Protein AF-A0A2W7M3X1-F1 (afdb_monomer_lite)

Radius of gyration: 21.03 Å; chains: 1; bounding box: 45×24×67 Å

Sequence (98 aa):
MSARGIGQRRGFGYSLKRWMALARYPGEDAVPINNNWVENQIRIWALGRSNWLFTGSLRSGGRAAAILRLIRSARLNRHDPHAYLKERSNMLSDAAGV

Structure (mmCIF, N/CA/C/O backbone):
data_AF-A0A2W7M3X1-F1
#
_entry.id   AF-A0A2W7M3X1-F1
#
loop_
_atom_site.group_PDB
_atom_site.id
_atom_site.type_symbol
_atom_site.label_atom_id
_atom_site.label_alt_id
_atom_site.label_comp_id
_atom_site.label_asym_id
_atom_site.label_entity_id
_atom_site.label_seq_id
_atom_site.pdbx_PDB_ins_code
_atom_site.Cartn_x
_atom_site.Cartn_y
_atom_site.Cartn_z
_atom_site.occupancy
_atom_site.B_iso_or_equiv
_atom_site.auth_seq_id
_atom_site.auth_comp_id
_atom_site.auth_asym_id
_atom_site.auth_atom_id
_atom_site.pdbx_PDB_model_num
ATOM 1 N N . MET A 1 1 ? -2.951 -0.102 38.674 1.00 47.97 1 MET A N 1
ATOM 2 C CA . MET A 1 1 ? -4.036 -0.328 37.688 1.00 47.97 1 MET A CA 1
ATOM 3 C C . MET A 1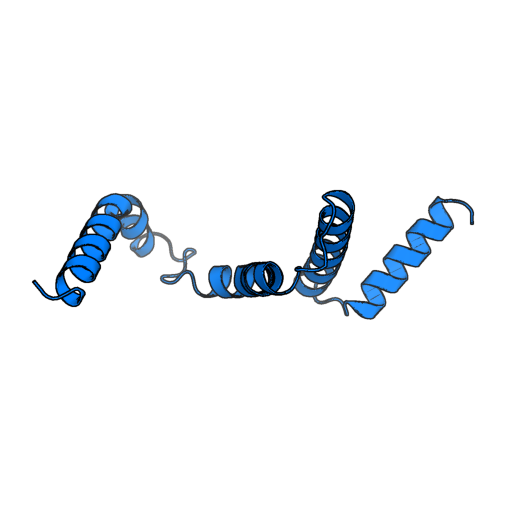 1 ? -3.414 -0.930 36.427 1.00 47.97 1 MET A C 1
ATOM 5 O O . MET A 1 1 ? -2.617 -0.261 35.788 1.00 47.97 1 MET A O 1
ATOM 9 N N . SER A 1 2 ? -3.640 -2.219 36.142 1.00 46.75 2 SER A N 1
ATOM 10 C CA . SER A 1 2 ? -2.910 -2.948 35.085 1.00 46.75 2 SER A CA 1
ATOM 11 C C . SER A 1 2 ? -3.233 -2.405 33.685 1.00 46.75 2 SER A C 1
ATOM 13 O O . SER A 1 2 ? -4.404 -2.223 33.346 1.00 46.75 2 SER A O 1
ATOM 15 N N . ALA A 1 3 ? -2.204 -2.196 32.856 1.00 60.75 3 ALA A N 1
ATOM 16 C CA . ALA A 1 3 ? -2.297 -1.688 31.481 1.00 60.75 3 ALA A CA 1
ATOM 17 C C . ALA A 1 3 ? -3.298 -2.455 30.585 1.00 60.75 3 ALA A C 1
ATOM 19 O O . ALA A 1 3 ? -3.819 -1.897 29.618 1.00 60.75 3 ALA A O 1
ATOM 20 N N . ARG A 1 4 ? -3.640 -3.702 30.947 1.00 60.59 4 ARG A N 1
ATOM 21 C CA . ARG A 1 4 ? -4.631 -4.541 30.253 1.00 60.59 4 ARG A CA 1
ATOM 22 C C . ARG A 1 4 ? -6.054 -3.961 30.258 1.00 60.59 4 ARG A C 1
ATOM 24 O O . ARG A 1 4 ? -6.736 -4.040 29.241 1.00 60.59 4 ARG A O 1
ATOM 31 N N . GLY A 1 5 ? -6.494 -3.320 31.345 1.00 63.50 5 GLY A N 1
ATOM 32 C CA . GLY A 1 5 ? -7.874 -2.814 31.456 1.00 63.50 5 GLY A CA 1
ATOM 33 C C . GLY A 1 5 ? -8.153 -1.549 30.632 1.00 63.50 5 GLY A C 1
ATOM 34 O O . GLY A 1 5 ? -9.282 -1.294 30.217 1.00 63.50 5 GLY A O 1
ATOM 35 N N . ILE A 1 6 ? -7.119 -0.752 30.349 1.00 66.75 6 ILE A N 1
ATOM 36 C CA . ILE A 1 6 ? -7.257 0.540 29.655 1.00 66.75 6 ILE A CA 1
ATOM 37 C C . ILE A 1 6 ? -7.410 0.331 28.139 1.00 66.75 6 ILE A C 1
ATOM 39 O O . ILE A 1 6 ? -8.132 1.073 27.472 1.00 66.75 6 ILE A O 1
ATOM 43 N N . GLY A 1 7 ? -6.746 -0.688 27.581 1.00 71.38 7 GLY A N 1
ATOM 44 C C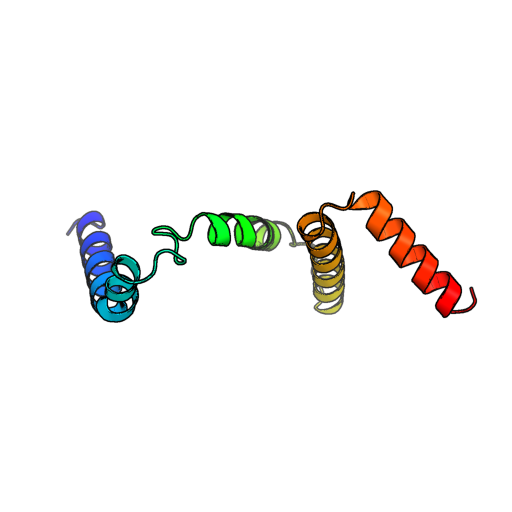A . GLY A 1 7 ? -6.869 -1.059 26.167 1.00 71.38 7 GLY A CA 1
ATOM 45 C C . GLY A 1 7 ? -8.271 -1.558 25.814 1.00 71.38 7 GLY A C 1
ATOM 46 O O . GLY A 1 7 ? -8.862 -1.083 24.848 1.00 71.38 7 GLY A O 1
ATOM 47 N N . GLN A 1 8 ? -8.840 -2.429 26.653 1.00 75.00 8 GLN A N 1
ATOM 48 C CA . GLN A 1 8 ? -10.187 -2.979 26.459 1.00 75.00 8 GLN A CA 1
ATOM 49 C C . GLN A 1 8 ? -11.253 -1.876 26.480 1.00 75.00 8 GLN A C 1
ATOM 51 O O . GLN A 1 8 ? -12.038 -1.760 25.542 1.00 75.00 8 GLN A O 1
ATOM 56 N N . ARG A 1 9 ? -11.218 -0.982 27.480 1.00 74.62 9 ARG A N 1
ATOM 57 C CA . ARG A 1 9 ? -12.146 0.164 27.561 1.00 74.62 9 ARG A CA 1
ATOM 58 C C . ARG A 1 9 ? -12.066 1.077 26.335 1.00 74.62 9 ARG A C 1
ATOM 60 O O . ARG A 1 9 ? -13.097 1.534 25.848 1.00 74.62 9 ARG A O 1
ATOM 67 N N . ARG A 1 10 ? -10.858 1.330 25.815 1.00 75.00 10 ARG A N 1
ATOM 68 C CA . ARG A 1 10 ? -10.666 2.136 24.597 1.00 75.00 10 ARG A CA 1
ATOM 69 C C . ARG A 1 10 ? -11.193 1.437 23.343 1.00 75.00 10 ARG A C 1
ATOM 71 O O . ARG A 1 10 ? -11.825 2.101 22.528 1.00 75.00 10 ARG A O 1
ATOM 78 N N . GLY A 1 11 ? -10.994 0.125 23.215 1.00 78.44 11 GLY A N 1
ATOM 79 C CA . GLY A 1 11 ? -11.542 -0.670 22.110 1.00 78.44 11 GLY A CA 1
ATOM 80 C C . GLY A 1 11 ? -13.073 -0.666 22.083 1.00 78.44 11 GLY A C 1
ATOM 81 O O . GLY A 1 11 ? -13.673 -0.410 21.036 1.00 78.44 11 GLY A O 1
ATOM 82 N N . PHE A 1 12 ? -13.712 -0.840 23.244 1.00 82.25 12 PHE A N 1
ATOM 83 C CA . PHE A 1 12 ? -15.168 -0.722 23.368 1.00 82.25 12 PHE A CA 1
ATOM 84 C C . PHE A 1 12 ? -15.656 0.688 23.024 1.00 82.25 12 PHE A C 1
ATOM 86 O O . PHE A 1 12 ? -16.555 0.839 22.200 1.00 82.25 12 PHE A O 1
ATOM 93 N N . GLY A 1 13 ? -15.020 1.727 23.574 1.00 84.12 13 GLY A N 1
ATOM 94 C CA . GLY A 1 13 ? -15.376 3.117 23.275 1.00 84.12 13 GLY A CA 1
ATOM 95 C C . GLY A 1 13 ? -15.221 3.486 21.793 1.00 84.12 13 GLY A C 1
ATOM 96 O O . GLY A 1 13 ? -16.034 4.237 21.259 1.00 84.12 13 GLY A O 1
ATOM 97 N N . TYR A 1 14 ? -14.210 2.947 21.108 1.00 81.56 14 TYR A N 1
ATOM 98 C CA . TYR A 1 14 ? -14.027 3.128 19.665 1.00 81.56 14 TYR A CA 1
ATOM 99 C C . TYR A 1 14 ? -15.131 2.440 18.851 1.00 81.56 14 TYR A C 1
ATOM 101 O O . TYR A 1 14 ? -15.694 3.048 17.941 1.00 81.56 14 TYR A O 1
ATOM 109 N N . SER A 1 15 ? -15.470 1.200 19.211 1.00 82.00 15 SER A N 1
ATOM 110 C CA . SER A 1 15 ? -16.500 0.409 18.525 1.00 82.00 15 SER A CA 1
ATOM 111 C C . SER A 1 15 ? -17.886 1.042 18.671 1.00 82.00 15 SER A C 1
ATOM 113 O O . SER A 1 15 ? -18.602 1.191 17.685 1.00 82.00 15 SER A O 1
ATOM 115 N N . LEU A 1 16 ? -18.219 1.523 19.876 1.00 84.94 16 LEU A N 1
ATOM 116 C CA . LEU A 1 16 ? -19.456 2.260 20.162 1.00 84.94 16 LEU A CA 1
ATOM 117 C C . LEU A 1 16 ? -19.602 3.512 19.284 1.00 84.94 16 LEU A C 1
ATOM 119 O O . LEU A 1 16 ? -20.660 3.740 18.707 1.00 84.94 16 LEU A O 1
ATOM 123 N N . LYS A 1 17 ? -18.526 4.288 19.096 1.00 87.56 17 LYS A N 1
ATOM 124 C CA . LYS A 1 17 ? -18.537 5.469 18.207 1.00 87.56 17 LYS A CA 1
ATOM 125 C C . LYS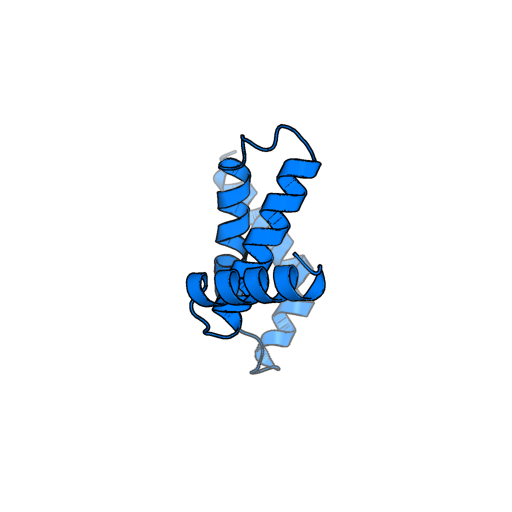 A 1 17 ? -18.757 5.127 16.728 1.00 87.56 17 LYS A C 1
ATOM 127 O O . LYS A 1 17 ? -19.118 6.003 15.951 1.00 87.56 17 LYS A O 1
ATOM 132 N N . ARG A 1 18 ? -18.511 3.879 16.323 1.00 82.69 18 ARG A N 1
ATOM 133 C CA . ARG A 1 18 ? -18.635 3.384 14.940 1.00 82.69 18 ARG A CA 1
ATOM 134 C C . ARG A 1 18 ? -19.904 2.551 14.721 1.00 82.69 18 ARG A C 1
ATOM 136 O O . ARG A 1 18 ? -20.097 2.044 13.619 1.00 82.69 18 ARG A O 1
ATOM 143 N N . TRP A 1 19 ? -20.776 2.440 15.726 1.00 83.81 19 TRP A N 1
ATOM 144 C CA . TRP A 1 19 ? -21.955 1.568 15.713 1.00 83.81 19 TRP A CA 1
ATOM 145 C C . TRP A 1 19 ? -22.849 1.753 14.482 1.00 83.81 19 TRP A C 1
ATOM 147 O O . TRP A 1 19 ? -23.243 0.767 13.875 1.00 83.81 19 TRP A O 1
ATOM 157 N N . MET A 1 20 ? -23.092 2.992 14.038 1.00 81.62 20 MET A N 1
ATOM 158 C CA . MET A 1 20 ? -23.898 3.256 12.834 1.00 81.62 20 MET A CA 1
ATOM 159 C C . MET A 1 20 ? -23.324 2.623 11.557 1.00 81.62 20 MET A C 1
ATOM 161 O O . MET A 1 20 ? -24.084 2.206 10.691 1.00 81.62 20 MET A O 1
ATOM 165 N N . ALA A 1 21 ? -21.996 2.552 11.427 1.00 79.38 21 ALA A N 1
ATOM 166 C CA . ALA A 1 21 ? -21.349 1.902 10.289 1.00 79.38 21 ALA A CA 1
ATOM 167 C C . ALA A 1 21 ? -21.396 0.372 10.421 1.00 79.38 21 ALA A C 1
ATOM 169 O O . ALA A 1 21 ? -21.628 -0.322 9.438 1.00 79.38 21 ALA A O 1
ATOM 170 N N . LEU A 1 22 ? -21.232 -0.149 11.642 1.00 77.38 22 LEU A N 1
ATOM 171 C CA . LEU A 1 22 ? -21.317 -1.585 11.931 1.00 77.38 22 LEU A CA 1
ATOM 172 C C . LEU A 1 22 ? -22.742 -2.130 11.757 1.00 77.38 22 LEU A C 1
ATOM 174 O O . LEU A 1 22 ? -22.912 -3.241 11.276 1.00 77.38 22 LEU A O 1
ATOM 178 N N . ALA A 1 23 ? -23.766 -1.344 12.089 1.00 80.94 23 ALA A N 1
ATOM 179 C CA . ALA A 1 23 ? -25.172 -1.727 11.973 1.00 80.94 23 ALA A CA 1
ATOM 180 C C . ALA A 1 23 ? -25.695 -1.763 10.523 1.00 80.94 23 ALA A C 1
ATOM 182 O O . ALA A 1 23 ? -26.795 -2.259 10.304 1.00 80.94 23 ALA A O 1
ATOM 183 N N . ARG A 1 24 ? -24.931 -1.261 9.537 1.00 76.50 24 ARG A N 1
ATOM 184 C CA . ARG A 1 24 ? -25.255 -1.404 8.103 1.00 76.50 24 ARG A CA 1
ATOM 185 C C . ARG A 1 24 ? -24.840 -2.755 7.528 1.00 76.50 24 ARG A C 1
ATOM 187 O O . ARG A 1 24 ? -25.506 -3.248 6.628 1.00 76.50 24 ARG A O 1
ATOM 194 N N . TYR A 1 25 ? -23.794 -3.371 8.083 1.00 67.75 25 TYR A N 1
ATOM 195 C CA . TYR A 1 25 ? -23.282 -4.671 7.636 1.00 67.75 25 TYR A CA 1
ATOM 196 C C . TYR A 1 25 ? -24.354 -5.782 7.556 1.00 67.75 25 TYR A C 1
ATOM 198 O O . TYR A 1 25 ? -24.377 -6.489 6.558 1.00 67.75 25 TYR A O 1
ATOM 206 N N . PRO A 1 26 ? -25.291 -5.938 8.516 1.00 72.81 26 PRO A N 1
ATOM 207 C CA . PRO A 1 26 ? -26.320 -6.977 8.434 1.00 72.81 26 PRO A CA 1
ATOM 208 C C . PRO A 1 26 ? -27.329 -6.785 7.290 1.00 72.81 26 PRO A C 1
ATOM 210 O O . PRO A 1 26 ? -28.055 -7.722 6.977 1.00 72.81 26 PRO A O 1
ATOM 213 N N . GLY A 1 27 ? -27.422 -5.578 6.719 1.00 73.81 27 GLY A N 1
ATOM 214 C CA . GLY A 1 27 ? -28.361 -5.241 5.645 1.00 73.81 27 GLY A CA 1
ATOM 215 C C . GLY A 1 27 ? -27.741 -5.200 4.246 1.00 73.81 27 GLY A C 1
ATOM 216 O O . GLY A 1 27 ? -28.484 -5.102 3.276 1.00 73.81 27 GLY A O 1
ATOM 217 N N . GLU A 1 28 ? -26.413 -5.273 4.132 1.00 74.25 28 GLU A N 1
ATOM 218 C CA . GLU A 1 28 ? -25.681 -5.248 2.862 1.00 74.25 28 GLU A CA 1
ATOM 219 C C . GLU A 1 28 ? -24.789 -6.494 2.761 1.00 74.25 28 GLU A C 1
ATOM 221 O O . GLU A 1 28 ? -23.769 -6.612 3.437 1.00 74.25 28 GLU A O 1
ATOM 226 N N . ASP A 1 29 ? -25.151 -7.418 1.875 1.00 70.75 29 ASP A N 1
ATOM 227 C CA . ASP A 1 29 ? -24.397 -8.637 1.553 1.00 70.75 29 ASP A CA 1
ATOM 228 C C . ASP A 1 29 ? -23.042 -8.354 0.873 1.00 70.75 29 ASP A C 1
ATOM 230 O O . ASP A 1 29 ? -22.126 -9.178 0.917 1.00 70.75 29 ASP A O 1
ATOM 234 N N . ALA A 1 30 ? -22.891 -7.169 0.277 1.00 75.94 30 ALA A N 1
ATOM 235 C CA . ALA A 1 30 ? -21.683 -6.737 -0.424 1.00 75.94 30 ALA A CA 1
ATOM 236 C C . ALA A 1 30 ? -20.531 -6.285 0.497 1.00 75.94 30 ALA A C 1
ATOM 238 O O . ALA A 1 30 ? -19.390 -6.167 0.038 1.00 75.94 30 ALA A O 1
ATOM 239 N N . VAL A 1 31 ? -20.789 -6.010 1.780 1.00 74.44 31 VAL A N 1
ATOM 240 C CA . VAL A 1 31 ? -19.759 -5.526 2.713 1.00 74.44 31 VAL A CA 1
ATOM 241 C C . VAL A 1 31 ? -19.212 -6.710 3.507 1.00 74.44 31 VAL A C 1
ATOM 243 O O . VAL A 1 31 ? -19.991 -7.387 4.158 1.00 74.44 31 VAL A O 1
ATOM 246 N N . PRO A 1 32 ? -17.898 -6.996 3.513 1.00 74.94 32 PRO A N 1
ATOM 247 C CA . PRO A 1 32 ? -17.333 -8.067 4.334 1.00 74.94 32 PRO A CA 1
ATOM 248 C C . PRO A 1 32 ? -17.258 -7.681 5.822 1.00 74.94 32 PRO A C 1
ATOM 250 O O . PRO A 1 32 ? -16.964 -6.539 6.168 1.00 74.94 32 PRO A O 1
ATOM 253 N N . ILE A 1 33 ? -17.443 -8.661 6.719 1.00 79.69 33 ILE A N 1
ATOM 254 C CA . ILE A 1 33 ? -17.430 -8.457 8.187 1.00 79.69 33 ILE A CA 1
ATOM 255 C C . ILE A 1 33 ? -16.081 -7.969 8.722 1.00 79.69 33 ILE A C 1
ATOM 257 O O . ILE A 1 33 ? -15.989 -7.386 9.800 1.00 79.69 33 ILE A O 1
ATOM 261 N N . ASN A 1 34 ? -15.012 -8.264 7.987 1.00 80.81 34 ASN A N 1
ATOM 262 C CA . ASN A 1 34 ? -13.649 -7.975 8.382 1.00 80.81 34 ASN A CA 1
ATOM 263 C C . ASN A 1 34 ? -12.942 -7.151 7.310 1.00 80.81 34 ASN A C 1
ATOM 265 O O . ASN A 1 34 ? -13.212 -7.249 6.115 1.00 80.81 34 ASN A O 1
ATOM 269 N N . ASN A 1 35 ? -11.982 -6.354 7.767 1.00 83.88 35 ASN A N 1
ATOM 270 C CA . ASN A 1 35 ? -11.163 -5.514 6.909 1.00 83.88 35 ASN A CA 1
ATOM 271 C C . ASN A 1 35 ? -9.880 -6.227 6.445 1.00 83.88 35 ASN A C 1
ATOM 273 O O . ASN A 1 35 ? -9.002 -5.588 5.868 1.00 83.88 35 ASN A O 1
ATOM 277 N N . ASN A 1 36 ? -9.745 -7.542 6.676 1.00 86.00 36 ASN A N 1
ATOM 278 C CA . ASN A 1 36 ? -8.502 -8.282 6.422 1.00 86.00 36 ASN A CA 1
ATOM 279 C C . ASN A 1 36 ? -8.031 -8.143 4.976 1.00 86.00 36 ASN A C 1
ATOM 281 O O . ASN A 1 36 ? -6.829 -8.083 4.718 1.00 86.00 36 ASN A O 1
ATOM 285 N N . TRP A 1 37 ? -8.969 -8.082 4.028 1.00 84.44 37 TRP A N 1
ATOM 286 C CA . TRP A 1 37 ? -8.641 -7.869 2.625 1.00 84.44 37 TRP A CA 1
ATOM 287 C C . TRP A 1 37 ? -7.893 -6.543 2.432 1.00 84.44 37 TRP A C 1
ATOM 289 O O . TRP A 1 37 ? -6.773 -6.550 1.918 1.00 84.44 37 TRP A O 1
ATOM 299 N N . VAL A 1 38 ? -8.447 -5.427 2.920 1.00 85.81 38 VAL A N 1
ATOM 300 C CA . VAL A 1 38 ? -7.814 -4.100 2.847 1.00 85.81 38 VAL A CA 1
ATOM 301 C C . VAL A 1 38 ? -6.528 -4.059 3.667 1.00 85.81 38 VAL A C 1
ATOM 303 O O . VAL A 1 38 ? -5.532 -3.510 3.205 1.00 85.81 38 VAL A O 1
ATOM 306 N N . GLU A 1 39 ? -6.504 -4.661 4.856 1.00 87.94 39 GLU A N 1
ATOM 307 C CA . GLU A 1 39 ? -5.315 -4.717 5.711 1.00 87.94 39 GLU A CA 1
ATOM 308 C C . GLU A 1 39 ? -4.149 -5.421 5.012 1.00 87.94 39 GLU A C 1
ATOM 310 O O . GLU A 1 39 ? -3.039 -4.886 4.954 1.00 87.94 39 GLU A O 1
ATOM 315 N N . ASN A 1 40 ? -4.409 -6.564 4.374 1.00 86.69 40 ASN A N 1
ATOM 316 C CA . ASN A 1 40 ? -3.423 -7.244 3.538 1.00 86.69 40 ASN A CA 1
ATOM 317 C C . ASN A 1 40 ? -3.016 -6.398 2.328 1.00 86.69 40 ASN A C 1
ATOM 319 O O . ASN A 1 40 ? -1.843 -6.396 1.945 1.00 86.69 40 ASN A O 1
ATOM 323 N N . GLN A 1 41 ? -3.948 -5.634 1.747 1.00 84.62 41 GLN A N 1
ATOM 324 C CA . GLN A 1 41 ? -3.621 -4.702 0.674 1.00 84.62 41 GLN A CA 1
ATOM 325 C C . GLN A 1 41 ? -2.659 -3.593 1.152 1.00 84.62 41 GLN A C 1
ATOM 327 O O . GLN A 1 41 ? -1.710 -3.280 0.424 1.00 84.62 41 GLN A O 1
ATOM 332 N N . ILE A 1 42 ? -2.860 -3.016 2.342 1.00 85.31 42 ILE A N 1
ATOM 333 C CA . ILE A 1 42 ? -2.030 -1.916 2.868 1.00 85.31 42 ILE A CA 1
ATOM 334 C C . ILE A 1 42 ? -0.730 -2.390 3.533 1.00 85.31 42 ILE A C 1
ATOM 336 O O . ILE A 1 42 ? 0.214 -1.608 3.652 1.00 85.31 42 ILE A O 1
ATOM 340 N N . ARG A 1 43 ? -0.643 -3.666 3.933 1.00 84.44 43 ARG A N 1
ATOM 341 C CA . ARG A 1 43 ? 0.494 -4.237 4.674 1.00 84.44 43 ARG A CA 1
ATOM 342 C C . ARG A 1 43 ? 1.839 -4.009 3.987 1.00 84.44 43 ARG A C 1
ATOM 344 O O . ARG A 1 43 ? 2.811 -3.681 4.656 1.00 84.44 43 ARG A O 1
ATOM 351 N N . ILE A 1 44 ? 1.891 -4.121 2.660 1.00 79.19 44 ILE A N 1
ATOM 352 C CA . ILE A 1 44 ? 3.119 -3.896 1.875 1.00 79.19 44 ILE A CA 1
ATOM 353 C C . ILE A 1 44 ? 3.627 -2.456 2.044 1.00 79.19 44 ILE A C 1
ATOM 355 O O . ILE A 1 44 ? 4.829 -2.234 2.144 1.00 79.19 44 ILE A O 1
ATOM 359 N N . TRP A 1 45 ? 2.721 -1.483 2.139 1.00 77.94 45 TRP A N 1
ATOM 360 C CA . TRP A 1 45 ? 3.063 -0.076 2.354 1.00 77.94 45 TRP A CA 1
ATOM 361 C C . TRP A 1 45 ? 3.512 0.185 3.789 1.00 77.94 45 TRP A C 1
ATOM 363 O O . TRP A 1 45 ? 4.463 0.929 4.010 1.00 77.94 45 TRP A O 1
ATOM 373 N N . ALA A 1 46 ? 2.853 -0.447 4.764 1.00 80.94 46 ALA A N 1
ATOM 374 C CA . ALA A 1 46 ? 3.235 -0.348 6.169 1.00 80.94 46 ALA A CA 1
ATOM 375 C C . ALA A 1 46 ? 4.633 -0.941 6.422 1.00 80.94 46 ALA A C 1
ATOM 377 O O . ALA A 1 46 ? 5.450 -0.300 7.076 1.00 80.94 46 ALA A O 1
ATOM 378 N N . LEU A 1 47 ? 4.924 -2.113 5.844 1.00 76.44 47 LEU A N 1
ATOM 379 C CA . LEU A 1 47 ? 6.243 -2.758 5.895 1.00 76.44 47 LEU A CA 1
ATOM 380 C C . LEU A 1 47 ? 7.298 -1.989 5.088 1.00 76.44 47 LEU A C 1
ATOM 382 O O . LEU A 1 47 ? 8.445 -1.869 5.505 1.00 76.44 47 LEU A O 1
ATOM 386 N N . GLY A 1 48 ? 6.915 -1.434 3.937 1.00 71.56 48 GLY A N 1
ATOM 387 C CA . GLY A 1 48 ? 7.794 -0.589 3.133 1.00 71.56 48 GLY A CA 1
ATOM 388 C C . GLY A 1 48 ? 8.245 0.658 3.891 1.00 71.56 48 GLY A C 1
ATOM 389 O O . GLY A 1 48 ? 9.410 1.027 3.820 1.00 71.56 48 GLY A O 1
ATOM 390 N N . ARG A 1 49 ? 7.365 1.254 4.704 1.00 69.12 49 ARG A N 1
ATOM 391 C CA . ARG A 1 49 ? 7.658 2.476 5.464 1.00 69.12 49 ARG A CA 1
ATOM 392 C C . ARG A 1 49 ? 8.831 2.327 6.445 1.00 69.12 49 ARG A C 1
ATOM 394 O O . ARG A 1 49 ? 9.551 3.297 6.639 1.00 69.12 49 ARG A O 1
ATOM 401 N N . SER A 1 50 ? 9.049 1.144 7.029 1.00 62.22 50 SER A N 1
ATOM 402 C CA . SER A 1 50 ? 10.225 0.872 7.876 1.00 62.22 50 SER A CA 1
ATOM 403 C C . SER A 1 50 ? 11.475 0.490 7.078 1.00 62.22 50 SER A C 1
ATOM 405 O O . SER A 1 50 ? 12.584 0.665 7.569 1.00 62.22 50 SER A O 1
ATOM 407 N N . ASN A 1 51 ? 11.307 -0.015 5.852 1.00 64.00 51 ASN A N 1
ATOM 408 C CA . ASN A 1 51 ? 12.402 -0.496 5.003 1.00 64.00 51 ASN A CA 1
ATOM 409 C C . ASN A 1 51 ? 12.914 0.563 4.009 1.00 64.00 51 ASN A C 1
ATOM 411 O O . ASN A 1 51 ? 13.995 0.412 3.447 1.00 64.00 51 ASN A O 1
ATOM 415 N N . TRP A 1 52 ? 12.178 1.655 3.789 1.00 65.69 52 TRP A N 1
ATOM 416 C CA . TRP A 1 52 ? 12.565 2.750 2.888 1.00 65.69 52 TRP A CA 1
ATOM 417 C C . TRP A 1 52 ? 13.453 3.797 3.566 1.00 65.69 52 TRP A C 1
ATOM 419 O O . TRP A 1 52 ? 13.370 4.982 3.266 1.00 65.69 52 TRP A O 1
ATOM 429 N N . LEU A 1 53 ? 14.363 3.357 4.438 1.00 58.03 53 LEU A N 1
ATOM 430 C CA . LEU A 1 53 ? 15.374 4.212 5.075 1.00 58.03 53 LEU A CA 1
ATOM 431 C C . LEU A 1 53 ? 16.325 4.879 4.057 1.00 58.03 53 LEU A C 1
ATOM 433 O O . LEU A 1 53 ? 16.997 5.850 4.386 1.00 58.03 53 LEU A O 1
ATOM 437 N N . PHE A 1 54 ? 16.335 4.419 2.799 1.00 54.75 54 PHE A N 1
ATOM 438 C CA . PHE A 1 54 ? 17.087 5.020 1.690 1.00 54.75 54 PHE A CA 1
ATOM 439 C C . PHE A 1 54 ? 16.399 6.230 1.029 1.00 54.75 54 PHE A C 1
ATOM 441 O O . PHE A 1 54 ? 16.939 6.818 0.089 1.00 54.75 54 PHE A O 1
ATOM 448 N N . THR A 1 55 ? 15.228 6.664 1.505 1.00 53.72 55 THR A N 1
ATOM 449 C CA . THR A 1 55 ? 14.608 7.917 1.049 1.00 53.72 55 THR A CA 1
ATOM 450 C C . THR A 1 55 ? 15.175 9.114 1.813 1.00 53.72 55 THR A C 1
ATOM 452 O O . THR A 1 55 ? 14.457 9.797 2.533 1.00 53.72 55 THR A O 1
ATOM 455 N N . GLY A 1 56 ? 16.464 9.410 1.636 1.00 57.75 56 GLY A N 1
ATOM 456 C CA . GLY A 1 56 ? 17.070 10.656 2.135 1.00 57.75 56 GLY A CA 1
ATOM 457 C C . GLY A 1 56 ? 16.550 11.923 1.432 1.00 57.75 56 GLY A C 1
ATOM 458 O O . GLY A 1 56 ? 16.937 13.031 1.785 1.00 57.75 56 GLY A O 1
ATOM 459 N N . SER A 1 57 ? 15.675 11.785 0.425 1.00 68.50 57 SER A N 1
ATOM 460 C CA . SER A 1 57 ? 15.036 12.905 -0.268 1.00 68.50 57 SER A CA 1
ATOM 461 C C . SER A 1 57 ? 13.587 12.594 -0.665 1.00 68.50 57 SER A C 1
ATOM 463 O O . SER A 1 57 ? 13.249 11.456 -1.011 1.00 68.50 57 SER A O 1
ATOM 465 N N . LEU A 1 58 ? 12.743 13.632 -0.699 1.00 68.75 58 LEU A N 1
ATOM 466 C CA . LEU A 1 58 ? 11.348 13.564 -1.162 1.00 68.75 58 LEU A CA 1
ATOM 467 C C . LEU A 1 58 ? 11.236 13.010 -2.596 1.00 68.75 58 LEU A C 1
ATOM 469 O O . LEU A 1 58 ? 10.326 12.242 -2.907 1.00 68.75 58 LEU A O 1
ATOM 473 N N . ARG A 1 59 ? 12.207 13.344 -3.460 1.00 68.81 59 ARG A N 1
ATOM 474 C CA . ARG A 1 59 ? 12.285 12.851 -4.846 1.00 68.81 59 ARG A CA 1
ATOM 475 C C . ARG A 1 59 ? 12.464 11.335 -4.913 1.00 68.81 59 ARG A C 1
ATOM 477 O O . ARG A 1 59 ? 11.810 10.679 -5.722 1.00 68.81 59 ARG A O 1
ATOM 484 N N . SER A 1 60 ? 13.318 10.776 -4.060 1.00 69.56 60 SER A N 1
A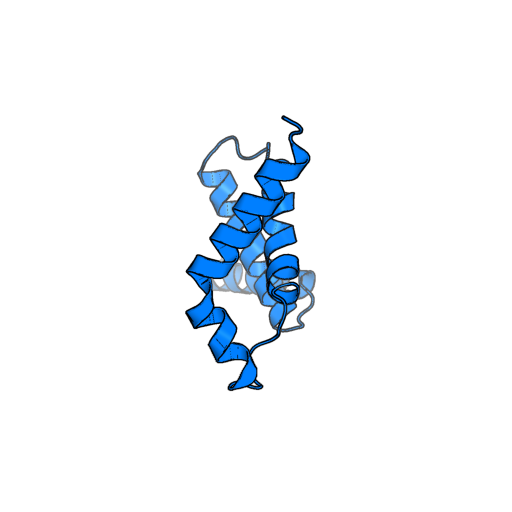TOM 485 C CA . SER A 1 60 ? 13.549 9.329 -3.985 1.00 69.56 60 SER A CA 1
ATOM 486 C C . SER A 1 60 ? 12.286 8.588 -3.533 1.00 69.56 60 SER A C 1
ATOM 488 O O . SER A 1 60 ? 11.936 7.557 -4.106 1.00 69.56 60 SER A O 1
ATOM 490 N N . GLY A 1 61 ? 11.553 9.155 -2.565 1.00 73.56 61 GLY A N 1
ATOM 491 C CA . GLY A 1 61 ? 10.272 8.614 -2.100 1.00 73.56 61 GLY A CA 1
ATOM 492 C C . GLY A 1 61 ? 9.188 8.626 -3.180 1.00 73.56 61 GLY A C 1
ATOM 493 O O . GLY A 1 61 ? 8.493 7.628 -3.368 1.00 73.56 61 GLY A O 1
ATOM 494 N N . GLY A 1 62 ? 9.093 9.714 -3.954 1.00 77.81 62 GLY A N 1
ATOM 495 C CA . GLY A 1 62 ? 8.162 9.809 -5.084 1.00 77.81 62 GLY A CA 1
ATOM 496 C C . GLY A 1 62 ? 8.414 8.750 -6.162 1.00 77.81 62 GLY A C 1
ATOM 497 O O . GLY A 1 62 ? 7.472 8.130 -6.656 1.00 77.81 62 GLY A O 1
ATOM 498 N N . ARG A 1 63 ? 9.687 8.472 -6.478 1.00 78.25 63 ARG A N 1
ATOM 499 C CA . ARG A 1 63 ? 10.068 7.414 -7.432 1.00 78.25 63 ARG A CA 1
ATOM 500 C C . ARG A 1 63 ? 9.702 6.019 -6.924 1.00 78.25 63 ARG A C 1
ATOM 502 O O . ARG A 1 63 ? 9.112 5.239 -7.668 1.00 78.25 63 ARG A O 1
ATOM 509 N N . ALA A 1 64 ? 9.985 5.722 -5.655 1.00 77.81 64 ALA A N 1
ATOM 510 C CA . ALA A 1 64 ? 9.601 4.449 -5.045 1.00 77.81 64 ALA A CA 1
ATOM 511 C C . ALA A 1 64 ? 8.073 4.250 -5.057 1.00 77.81 64 ALA A C 1
ATOM 513 O O . ALA A 1 64 ? 7.587 3.179 -5.427 1.00 77.81 64 ALA A O 1
ATOM 514 N N . ALA A 1 65 ? 7.307 5.299 -4.737 1.00 81.56 65 ALA A N 1
ATOM 515 C CA . ALA A 1 65 ? 5.848 5.267 -4.783 1.00 81.56 65 ALA A CA 1
ATOM 516 C C . ALA A 1 65 ? 5.308 5.009 -6.201 1.00 81.56 65 ALA A C 1
ATOM 518 O O . ALA A 1 65 ? 4.373 4.222 -6.364 1.00 81.56 65 ALA A O 1
ATOM 519 N N . ALA A 1 66 ? 5.911 5.616 -7.229 1.00 83.12 66 ALA A N 1
ATOM 520 C CA . ALA A 1 66 ? 5.533 5.390 -8.623 1.00 83.12 66 ALA A CA 1
ATOM 521 C C . ALA A 1 66 ? 5.761 3.930 -9.054 1.00 83.12 66 ALA A C 1
ATOM 523 O O . ALA A 1 66 ? 4.858 3.309 -9.618 1.00 83.12 66 ALA A O 1
ATOM 524 N N . ILE A 1 67 ? 6.920 3.351 -8.722 1.00 83.19 67 ILE A N 1
ATOM 525 C CA . ILE A 1 67 ? 7.246 1.950 -9.039 1.00 83.19 67 ILE A CA 1
ATOM 526 C C . ILE A 1 67 ? 6.268 0.994 -8.347 1.00 83.19 67 ILE A C 1
ATOM 528 O O . ILE A 1 67 ? 5.697 0.107 -8.982 1.00 83.19 67 ILE A O 1
ATOM 532 N N . LEU A 1 68 ? 6.011 1.196 -7.054 1.00 84.12 68 LEU A N 1
ATOM 533 C CA . LEU A 1 68 ? 5.081 0.354 -6.300 1.00 84.12 68 LEU A CA 1
ATOM 534 C C . LEU A 1 68 ? 3.648 0.458 -6.817 1.00 84.12 68 LEU A C 1
ATOM 536 O O . LEU A 1 68 ? 2.938 -0.547 -6.851 1.00 84.12 68 LEU A O 1
ATOM 540 N N . ARG A 1 69 ? 3.229 1.648 -7.262 1.00 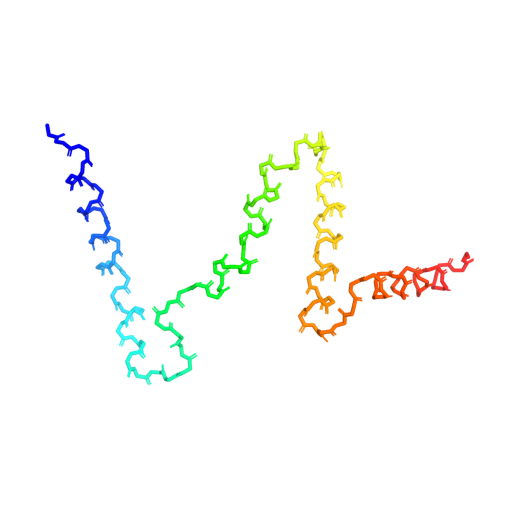86.50 69 ARG A N 1
ATOM 541 C CA . ARG A 1 69 ? 1.932 1.841 -7.915 1.00 86.50 69 ARG A CA 1
ATOM 542 C C . ARG A 1 69 ? 1.831 1.027 -9.206 1.00 86.50 69 ARG A C 1
ATOM 544 O O . ARG A 1 69 ? 0.811 0.373 -9.409 1.00 86.50 69 ARG A O 1
ATOM 551 N N . LEU A 1 70 ? 2.871 1.017 -10.042 1.00 87.62 70 LEU A N 1
ATOM 552 C CA . LEU A 1 70 ? 2.900 0.231 -11.283 1.00 87.62 70 LEU A CA 1
ATOM 553 C C . LEU A 1 70 ? 2.849 -1.275 -11.008 1.00 87.62 70 LEU A C 1
ATOM 555 O O . LEU A 1 70 ? 1.997 -1.965 -11.563 1.00 87.62 70 LEU A O 1
ATOM 559 N N . ILE A 1 71 ? 3.686 -1.768 -10.091 1.00 87.50 71 ILE A N 1
ATOM 560 C CA . ILE A 1 71 ? 3.680 -3.178 -9.669 1.00 87.50 71 ILE A CA 1
ATOM 561 C C . ILE A 1 71 ? 2.298 -3.568 -9.139 1.00 87.50 71 ILE A C 1
ATOM 563 O O . ILE A 1 71 ? 1.781 -4.645 -9.441 1.00 87.50 71 ILE A O 1
ATOM 567 N N . ARG A 1 72 ? 1.671 -2.693 -8.345 1.00 86.38 72 ARG A N 1
ATOM 568 C CA . ARG A 1 72 ? 0.345 -2.954 -7.786 1.00 86.38 72 ARG A CA 1
ATOM 569 C C . ARG A 1 72 ? -0.739 -2.989 -8.856 1.00 86.38 72 ARG A 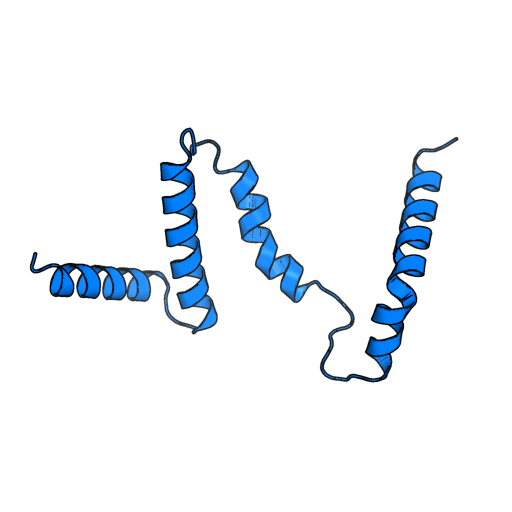C 1
ATOM 571 O O . ARG A 1 72 ? -1.586 -3.875 -8.807 1.00 86.38 72 ARG A O 1
ATOM 578 N N . SER A 1 73 ? -0.685 -2.065 -9.811 1.00 88.00 73 SER A N 1
ATOM 579 C CA . SER A 1 73 ? -1.581 -2.033 -10.966 1.00 88.00 73 SER A CA 1
ATOM 580 C C . SER A 1 73 ? -1.473 -3.319 -11.787 1.00 88.00 73 SER A C 1
ATOM 582 O O . SER A 1 73 ? -2.496 -3.914 -12.113 1.00 88.00 73 SER A O 1
ATOM 584 N N . ALA A 1 74 ? -0.254 -3.800 -12.053 1.00 89.25 74 ALA A N 1
ATOM 585 C CA . ALA A 1 74 ? -0.033 -5.057 -12.771 1.00 89.25 74 ALA A CA 1
ATOM 586 C C . ALA A 1 74 ? -0.679 -6.247 -12.044 1.00 89.25 74 ALA A C 1
ATOM 588 O O . ALA A 1 74 ? -1.462 -6.988 -12.632 1.00 89.25 74 ALA A O 1
ATOM 589 N N . ARG A 1 75 ? -0.431 -6.374 -10.731 1.00 85.75 75 ARG A N 1
ATOM 590 C CA . ARG A 1 75 ? -0.983 -7.471 -9.915 1.00 85.75 75 ARG A CA 1
ATOM 591 C C . ARG A 1 75 ? -2.507 -7.441 -9.838 1.00 85.75 75 ARG A C 1
ATOM 593 O O . ARG A 1 75 ? -3.124 -8.500 -9.863 1.00 85.75 75 ARG A O 1
ATOM 600 N N . LEU A 1 76 ? -3.113 -6.254 -9.748 1.00 86.88 76 LEU A N 1
ATOM 601 C CA . LEU A 1 76 ? -4.572 -6.111 -9.709 1.00 86.88 76 LEU A CA 1
ATOM 602 C C . LEU A 1 76 ? -5.219 -6.565 -11.026 1.00 86.88 76 LEU A C 1
ATOM 604 O O . LEU A 1 76 ? -6.252 -7.225 -11.002 1.00 86.88 76 LEU A O 1
ATOM 608 N N . ASN A 1 77 ? -4.562 -6.283 -12.152 1.00 88.38 77 ASN A N 1
ATOM 609 C CA . ASN A 1 77 ? -4.986 -6.713 -13.485 1.00 88.38 77 ASN A CA 1
ATOM 610 C C . ASN A 1 77 ? -4.525 -8.139 -13.849 1.00 88.38 77 ASN A C 1
ATOM 612 O O . ASN A 1 77 ? -4.699 -8.568 -14.982 1.00 88.38 77 ASN A O 1
ATOM 616 N N . ARG A 1 78 ? -3.948 -8.892 -12.898 1.00 90.06 78 ARG A N 1
ATOM 617 C CA . ARG A 1 78 ? -3.416 -10.255 -13.102 1.00 90.06 78 ARG A CA 1
ATOM 618 C C . ARG A 1 78 ? -2.321 -10.356 -14.176 1.00 90.06 78 ARG A C 1
ATOM 620 O O . ARG A 1 78 ? -2.107 -11.429 -14.733 1.00 90.06 78 ARG A O 1
ATOM 627 N N . HIS A 1 79 ? -1.603 -9.268 -14.433 1.00 89.00 79 HIS A N 1
ATOM 628 C CA . HIS A 1 79 ? -0.429 -9.276 -15.299 1.00 89.00 79 HIS A CA 1
ATOM 629 C C . HIS A 1 79 ? 0.829 -9.641 -14.512 1.00 89.00 79 HIS A C 1
ATOM 631 O O . HIS A 1 79 ? 0.958 -9.306 -13.328 1.00 89.00 79 HIS A O 1
ATOM 637 N N . ASP A 1 80 ? 1.777 -10.289 -15.189 1.00 89.00 80 ASP A N 1
ATOM 638 C CA . ASP A 1 80 ? 3.117 -10.476 -14.648 1.00 89.00 80 ASP A CA 1
ATOM 639 C C . ASP A 1 80 ? 3.784 -9.099 -14.446 1.00 89.00 80 ASP A C 1
ATOM 641 O O . ASP A 1 80 ? 3.909 -8.331 -15.406 1.00 89.00 80 ASP A O 1
ATOM 645 N N . PRO A 1 81 ? 4.199 -8.738 -13.216 1.00 86.44 81 PRO A N 1
ATOM 646 C CA . PRO A 1 81 ? 4.742 -7.412 -12.944 1.00 86.44 81 PRO A CA 1
ATOM 647 C C . PRO A 1 81 ? 6.009 -7.096 -13.736 1.00 86.44 81 PRO A C 1
ATOM 649 O O . PRO A 1 81 ? 6.230 -5.936 -14.072 1.00 86.44 81 PRO A O 1
ATOM 652 N N . HIS A 1 82 ? 6.840 -8.098 -14.028 1.00 85.75 82 HIS A N 1
ATOM 653 C CA . HIS A 1 82 ? 8.084 -7.892 -14.759 1.00 85.75 82 HIS A CA 1
ATOM 654 C C . HIS A 1 82 ? 7.809 -7.601 -16.239 1.00 85.75 82 HIS A C 1
ATOM 656 O O . HIS A 1 82 ? 8.303 -6.604 -16.770 1.00 85.75 82 HIS A O 1
ATOM 662 N N . ALA A 1 83 ? 6.960 -8.408 -16.879 1.00 88.19 83 ALA A N 1
ATOM 663 C CA . ALA A 1 83 ? 6.502 -8.170 -18.245 1.00 88.19 83 ALA A CA 1
ATOM 664 C C . ALA A 1 83 ? 5.813 -6.802 -18.381 1.00 88.19 83 ALA A C 1
ATOM 666 O O . ALA A 1 83 ? 6.162 -6.029 -19.270 1.00 88.19 83 ALA A O 1
ATOM 667 N N . TYR A 1 84 ? 4.919 -6.460 -17.447 1.00 87.38 84 TYR A N 1
ATOM 668 C CA . TYR A 1 84 ? 4.204 -5.183 -17.450 1.00 87.38 84 TYR A CA 1
ATOM 669 C C . TYR A 1 84 ? 5.146 -3.981 -17.307 1.00 87.38 84 TYR A C 1
ATOM 671 O O . TYR A 1 84 ? 5.004 -2.984 -18.009 1.00 87.38 84 TYR A O 1
ATOM 679 N N . LEU A 1 85 ? 6.138 -4.049 -16.413 1.00 86.56 85 LEU A N 1
ATOM 680 C CA . LEU A 1 85 ? 7.116 -2.967 -16.274 1.00 86.56 85 LEU A CA 1
ATOM 681 C C . LEU A 1 85 ? 7.971 -2.805 -17.535 1.00 86.56 85 LEU A C 1
ATOM 683 O O . LEU A 1 85 ? 8.227 -1.672 -17.939 1.00 86.56 85 LEU A O 1
ATOM 687 N N . LYS A 1 86 ? 8.373 -3.911 -18.173 1.00 87.69 86 LYS A N 1
ATOM 688 C CA . LYS A 1 86 ? 9.134 -3.885 -19.427 1.00 87.69 86 LYS A CA 1
ATOM 689 C C . LYS A 1 86 ? 8.323 -3.257 -20.559 1.00 87.69 86 LYS A C 1
ATOM 691 O O . LYS A 1 86 ? 8.816 -2.363 -21.235 1.00 87.69 86 LYS A O 1
ATOM 696 N N . GLU A 1 87 ? 7.067 -3.662 -20.711 1.00 88.00 87 GLU A N 1
ATOM 697 C CA . GLU A 1 87 ? 6.151 -3.112 -21.713 1.00 88.00 87 GLU A CA 1
ATOM 698 C C . GLU A 1 87 ? 5.929 -1.609 -21.514 1.00 88.00 87 GLU A C 1
ATOM 700 O O . GLU A 1 87 ? 6.077 -0.823 -22.447 1.00 88.00 87 GLU A O 1
ATOM 705 N N . ARG A 1 88 ? 5.651 -1.180 -20.277 1.00 85.06 88 ARG A N 1
ATOM 706 C CA . ARG A 1 88 ? 5.479 0.243 -19.957 1.00 85.06 88 ARG A CA 1
ATOM 707 C C . ARG A 1 88 ? 6.759 1.050 -20.163 1.00 85.06 88 ARG A C 1
ATOM 709 O O . ARG A 1 88 ? 6.665 2.210 -20.549 1.00 85.06 88 ARG A O 1
ATOM 716 N N . SER A 1 89 ? 7.927 0.466 -19.902 1.00 82.56 89 SER A N 1
ATOM 717 C CA . SER A 1 89 ? 9.218 1.112 -20.156 1.00 82.56 89 SER A CA 1
ATOM 718 C C . SER A 1 89 ? 9.468 1.290 -21.651 1.00 82.56 89 SER A C 1
ATOM 720 O O . SER A 1 89 ? 9.874 2.370 -22.065 1.00 82.56 89 SER A O 1
ATOM 722 N N . ASN A 1 90 ? 9.181 0.262 -22.452 1.00 86.88 90 ASN A N 1
ATOM 723 C CA . ASN A 1 90 ? 9.327 0.317 -23.904 1.00 86.88 90 ASN A CA 1
ATOM 724 C C . ASN A 1 90 ? 8.380 1.360 -24.508 1.00 86.88 90 ASN A C 1
ATOM 726 O O . ASN A 1 90 ? 8.833 2.251 -25.211 1.00 86.88 90 ASN A O 1
ATOM 730 N N . MET A 1 91 ? 7.101 1.342 -24.111 1.00 85.62 91 MET A N 1
ATOM 731 C CA . MET A 1 91 ? 6.112 2.337 -24.545 1.00 85.62 91 MET A CA 1
ATOM 732 C C . MET A 1 91 ? 6.549 3.777 -24.231 1.00 85.62 91 MET A C 1
ATOM 734 O O . MET A 1 91 ? 6.275 4.693 -25.002 1.00 85.62 91 MET A O 1
ATOM 738 N N . LEU A 1 92 ? 7.201 4.000 -23.084 1.00 82.38 92 LEU A N 1
ATOM 739 C CA . LEU A 1 92 ? 7.724 5.318 -22.723 1.00 82.38 92 LEU A CA 1
ATOM 740 C C . LEU A 1 92 ? 8.944 5.717 -23.563 1.00 82.38 92 LEU A C 1
ATOM 742 O O . LEU A 1 92 ? 9.072 6.900 -23.861 1.00 82.38 92 LEU A O 1
ATOM 746 N N . SER A 1 93 ? 9.808 4.769 -23.939 1.00 84.00 93 SER A N 1
ATOM 747 C CA . SER A 1 93 ? 10.942 5.020 -24.846 1.00 84.00 93 SER A CA 1
ATOM 748 C C . SER A 1 93 ? 10.445 5.403 -26.238 1.00 84.00 93 SER A C 1
ATOM 750 O O . SER A 1 93 ? 10.805 6.457 -26.758 1.00 84.00 93 SER A O 1
ATOM 752 N N . ASP A 1 94 ? 9.504 4.620 -26.771 1.00 84.56 94 ASP A N 1
ATOM 753 C CA . ASP A 1 94 ? 8.913 4.831 -28.094 1.00 84.56 94 ASP A CA 1
ATOM 754 C C . ASP A 1 94 ? 8.181 6.182 -28.180 1.00 84.56 94 ASP A C 1
ATOM 756 O O . ASP A 1 94 ? 8.270 6.891 -29.180 1.00 84.56 94 ASP A O 1
ATOM 760 N N . ALA A 1 95 ? 7.490 6.585 -27.107 1.00 76.31 95 ALA A N 1
ATOM 761 C CA . ALA A 1 95 ? 6.817 7.882 -27.025 1.00 76.31 95 ALA A CA 1
ATOM 762 C C . ALA A 1 95 ? 7.780 9.068 -26.825 1.00 76.31 95 ALA A C 1
ATOM 764 O O . ALA A 1 95 ? 7.424 10.203 -27.142 1.00 76.31 95 ALA A O 1
ATOM 765 N N . ALA A 1 96 ? 8.975 8.826 -26.281 1.00 74.62 96 ALA A N 1
ATOM 766 C CA . ALA A 1 96 ? 10.007 9.841 -26.082 1.00 74.62 96 ALA A CA 1
ATOM 767 C C . ALA A 1 96 ? 10.945 9.992 -27.295 1.00 74.62 96 ALA A C 1
ATOM 769 O O . ALA A 1 96 ? 11.749 10.923 -27.309 1.00 74.62 96 ALA A O 1
ATOM 770 N N . GLY A 1 97 ? 10.826 9.122 -28.307 1.00 65.69 97 GLY A N 1
ATOM 771 C CA . GLY A 1 97 ? 11.653 9.163 -29.513 1.00 65.69 97 GLY A CA 1
ATOM 772 C C . GLY A 1 97 ? 13.132 8.868 -29.246 1.00 65.69 97 GLY A C 1
ATOM 773 O O . GLY A 1 97 ? 13.987 9.483 -29.885 1.00 65.69 97 GLY A O 1
ATOM 774 N N . VAL A 1 98 ? 13.424 7.974 -28.290 1.00 55.72 98 VAL A N 1
ATOM 775 C CA . VAL A 1 98 ? 14.778 7.486 -27.959 1.00 55.72 98 VAL A CA 1
ATOM 776 C C . VAL A 1 98 ? 14.850 5.976 -28.107 1.00 55.72 98 VAL A C 1
ATOM 778 O O . VAL A 1 98 ? 13.943 5.299 -27.563 1.00 55.72 98 VAL A O 1
#

Foldseek 3Di:
DDPVVVVVVVVVVVCVVCVVVLVCVVVDPPDDNDCVVVCVVCVVVVVVVVVVPVCPDPVVVVVVVVLVVQLVVCVVVVHDSVVSVVVVVVVVCVVVVD

pLDDT: mean 77.69, std 10.01, range [46.75, 90.06]

Secondary structure (DSSP, 8-state):
--HHHHHHHHHHHHHHHTHHHHTTGGG-TTS-S--HHHHHHHHHHHHHHHH-TT--SHHHHHHHHHHHHHHHHHHHTT--HHHHHHHHHHHHHHHHT-